Protein AF-A0A1V5QD55-F1 (afdb_monomer_lite)

Sequence (66 aa):
MRRWYFFFRIGGYAGGLLGLLLFIAGRRMAGAPPALAAAGGLLIIAGFISFFCSYALYMLARLRRR

pLDDT: mean 80.73, std 6.16, range [55.72, 89.56]

Foldseek 3Di:
DVVLLVCLQVQLVVLLVQLCVQLVCQVPDDPRDVVSNVSSVVSNVSSVVSVVVSVVVVVVVVVVVD

Structure (mmCIF, N/CA/C/O backbone):
data_AF-A0A1V5QD55-F1
#
_entry.id   AF-A0A1V5QD55-F1
#
loop_
_atom_site.group_PDB
_atom_site.id
_atom_site.type_symbol
_atom_site.label_atom_id
_atom_site.label_alt_id
_atom_site.label_comp_id
_atom_site.label_asym_id
_atom_site.label_entity_id
_atom_site.label_seq_id
_atom_site.pdbx_PDB_ins_code
_atom_site.Cartn_x
_atom_site.Cartn_y
_atom_site.Cartn_z
_atom_site.occupancy
_atom_site.B_iso_or_equiv
_atom_site.auth_seq_id
_atom_site.auth_comp_id
_atom_site.auth_asym_id
_atom_site.auth_atom_id
_atom_site.pdbx_PDB_model_num
ATOM 1 N N . MET A 1 1 ? -13.438 7.069 15.230 1.00 61.06 1 MET A N 1
ATOM 2 C CA . MET A 1 1 ? -12.697 5.790 15.085 1.00 61.06 1 MET A CA 1
ATOM 3 C C . MET A 1 1 ? -13.140 4.958 13.881 1.00 61.06 1 MET A C 1
ATOM 5 O O . MET A 1 1 ? -12.284 4.631 13.076 1.00 61.06 1 MET A O 1
ATOM 9 N N . ARG A 1 2 ? -14.439 4.653 13.699 1.00 71.88 2 ARG A N 1
ATOM 10 C CA . ARG A 1 2 ? -14.918 3.796 12.587 1.00 71.88 2 ARG A CA 1
ATOM 11 C C . ARG A 1 2 ? -14.545 4.303 11.181 1.00 71.88 2 ARG A C 1
ATOM 13 O O . ARG A 1 2 ? -14.063 3.516 10.380 1.00 71.88 2 ARG A O 1
ATOM 20 N N . ARG A 1 3 ? -14.712 5.607 10.911 1.00 77.25 3 ARG A N 1
ATOM 21 C CA . ARG A 1 3 ? -14.357 6.225 9.614 1.00 77.25 3 ARG A CA 1
ATOM 22 C C . ARG A 1 3 ? -12.854 6.146 9.320 1.00 77.25 3 ARG A C 1
ATOM 24 O O . ARG A 1 3 ? -12.476 5.626 8.285 1.00 77.25 3 ARG A O 1
ATOM 31 N N . TRP A 1 4 ? -12.008 6.572 10.260 1.00 74.88 4 TRP A N 1
ATOM 32 C CA . TRP A 1 4 ? -10.546 6.496 10.126 1.00 74.88 4 TRP A CA 1
ATOM 33 C C . TRP A 1 4 ? -10.050 5.062 9.907 1.00 74.88 4 TRP A C 1
ATOM 35 O O . TRP A 1 4 ? -9.282 4.814 8.986 1.00 74.88 4 TRP A O 1
ATOM 45 N N . TYR A 1 5 ? -10.559 4.100 10.684 1.00 75.62 5 TYR A N 1
ATOM 46 C CA . TYR A 1 5 ? -10.242 2.681 10.499 1.00 75.62 5 TYR A CA 1
ATOM 47 C C . TYR A 1 5 ? -10.606 2.184 9.091 1.00 75.62 5 TYR A C 1
ATOM 49 O O . TYR A 1 5 ? -9.828 1.462 8.476 1.00 75.62 5 TYR A O 1
ATOM 57 N N . PHE A 1 6 ? -11.764 2.599 8.567 1.00 79.19 6 PHE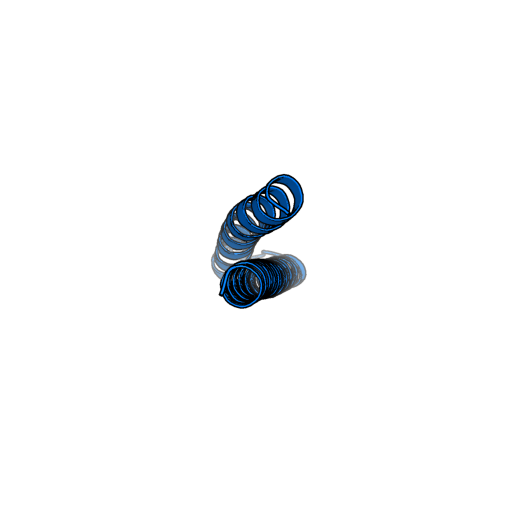 A N 1
ATOM 58 C CA . PHE A 1 6 ? -12.223 2.234 7.228 1.00 79.19 6 PHE A CA 1
ATOM 59 C C . PHE A 1 6 ? -11.333 2.822 6.125 1.00 79.19 6 PHE A C 1
ATOM 61 O O . PHE A 1 6 ? -10.935 2.087 5.225 1.00 79.19 6 PHE A O 1
ATOM 68 N N . PHE A 1 7 ? -10.950 4.100 6.234 1.00 80.19 7 PHE A N 1
ATOM 69 C CA . PHE A 1 7 ? -10.036 4.743 5.283 1.00 80.19 7 PHE A CA 1
ATOM 70 C C . PHE A 1 7 ? -8.659 4.072 5.251 1.00 80.19 7 PHE A C 1
ATOM 72 O O . PHE A 1 7 ? -8.194 3.723 4.171 1.00 80.19 7 PHE A O 1
ATOM 79 N N . PHE A 1 8 ? -8.037 3.811 6.408 1.00 78.75 8 PHE A N 1
ATOM 80 C CA . PHE A 1 8 ? -6.743 3.113 6.457 1.00 78.75 8 PHE A CA 1
ATOM 81 C C . PHE A 1 8 ? -6.824 1.691 5.906 1.00 78.75 8 PHE A C 1
ATOM 83 O O . PHE A 1 8 ? -5.898 1.221 5.252 1.00 78.75 8 PHE A O 1
ATOM 90 N N . ARG A 1 9 ? -7.942 1.004 6.147 1.00 79.00 9 ARG A N 1
ATOM 91 C CA . ARG A 1 9 ? -8.131 -0.370 5.688 1.00 79.00 9 ARG A CA 1
ATOM 92 C C . ARG A 1 9 ? -8.312 -0.437 4.172 1.00 79.00 9 ARG A C 1
ATOM 94 O O . ARG A 1 9 ? -7.631 -1.220 3.523 1.00 79.00 9 ARG A O 1
ATOM 101 N N . ILE A 1 10 ? -9.180 0.401 3.603 1.00 84.56 10 ILE A N 1
ATOM 102 C CA . ILE A 1 10 ? -9.378 0.465 2.147 1.00 84.56 10 ILE A CA 1
ATOM 103 C C . ILE A 1 10 ? -8.131 0.998 1.446 1.00 84.56 10 ILE A C 1
ATOM 105 O O . ILE A 1 10 ? -7.702 0.400 0.465 1.00 84.56 10 ILE A O 1
ATOM 109 N N . GLY A 1 11 ? -7.523 2.068 1.964 1.00 80.94 11 GLY A N 1
ATOM 110 C CA . GLY A 1 11 ? -6.286 2.625 1.419 1.00 80.94 11 GLY A CA 1
ATOM 111 C C . GLY A 1 11 ? -5.141 1.613 1.439 1.00 80.94 11 GLY A C 1
ATOM 112 O O . GLY A 1 11 ? -4.439 1.469 0.444 1.00 80.94 11 GLY A O 1
ATOM 113 N N . GLY A 1 12 ? -5.012 0.840 2.523 1.00 79.56 12 GLY A N 1
ATOM 114 C CA . GLY A 1 12 ? -4.034 -0.240 2.631 1.00 79.56 12 GLY A CA 1
ATOM 115 C C . GLY A 1 12 ? -4.263 -1.366 1.621 1.00 79.56 12 GLY A C 1
ATOM 116 O O . GLY A 1 12 ? -3.315 -1.789 0.963 1.00 79.56 12 GLY A O 1
ATOM 117 N N . TYR A 1 13 ? -5.509 -1.821 1.441 1.00 81.00 13 TYR A N 1
ATOM 118 C CA . TYR A 1 13 ? -5.836 -2.851 0.447 1.00 81.00 13 TYR A CA 1
ATOM 119 C C . TYR A 1 13 ? -5.629 -2.369 -0.991 1.00 81.00 13 TYR A C 1
ATOM 121 O O . TYR A 1 13 ? -4.981 -3.059 -1.775 1.00 81.00 13 TYR A O 1
ATOM 129 N N . ALA A 1 14 ? -6.156 -1.192 -1.335 1.00 85.56 14 ALA A N 1
ATOM 130 C CA . ALA A 1 14 ? -6.042 -0.634 -2.678 1.00 85.56 14 ALA A CA 1
ATOM 131 C C . ALA A 1 14 ? -4.581 -0.307 -3.022 1.00 85.56 14 ALA A C 1
ATOM 133 O O . ALA A 1 14 ? -4.110 -0.672 -4.096 1.00 85.56 14 ALA A O 1
ATOM 134 N N . GLY A 1 15 ? -3.848 0.310 -2.090 1.00 84.56 15 GLY A N 1
ATOM 135 C CA . GLY A 1 15 ? -2.429 0.628 -2.244 1.00 84.56 15 GLY A CA 1
ATOM 136 C C . GLY A 1 15 ? -1.549 -0.618 -2.320 1.00 84.56 15 GLY A C 1
ATOM 137 O O . GLY A 1 15 ? -0.687 -0.698 -3.188 1.00 84.56 15 GLY A O 1
ATOM 138 N N . GLY A 1 16 ? -1.810 -1.627 -1.483 1.00 80.38 16 GLY A N 1
ATOM 139 C CA . GLY A 1 16 ? -1.098 -2.904 -1.531 1.00 80.38 16 GLY A CA 1
ATOM 140 C C . GLY A 1 16 ? -1.330 -3.661 -2.840 1.00 80.38 16 GLY A C 1
ATOM 141 O O . GLY A 1 16 ? -0.374 -4.149 -3.439 1.00 80.38 16 GLY A O 1
ATOM 142 N N . LEU A 1 17 ? -2.577 -3.709 -3.326 1.00 85.50 17 LEU A N 1
ATOM 143 C CA . LEU A 1 17 ? -2.917 -4.346 -4.602 1.00 85.50 17 LEU A CA 1
ATOM 144 C C . LEU A 1 17 ? -2.267 -3.616 -5.785 1.00 85.50 17 LEU A C 1
ATOM 146 O O . LEU A 1 17 ? -1.609 -4.250 -6.606 1.00 85.50 17 LEU A O 1
ATOM 150 N N . LEU A 1 18 ? -2.407 -2.288 -5.852 1.00 85.44 18 LEU A N 1
ATOM 151 C CA . LEU A 1 18 ? -1.784 -1.472 -6.899 1.00 85.44 18 LEU A CA 1
ATOM 152 C C . LEU A 1 18 ? -0.258 -1.572 -6.864 1.00 85.44 18 LEU A C 1
ATOM 154 O O . LEU A 1 18 ? 0.367 -1.728 -7.910 1.00 85.44 18 LEU A O 1
ATOM 158 N N . GLY A 1 19 ? 0.338 -1.537 -5.672 1.00 82.62 19 GLY A N 1
ATOM 159 C CA . GLY A 1 19 ? 1.775 -1.690 -5.486 1.00 82.62 19 GLY A CA 1
ATOM 160 C C . GLY A 1 19 ? 2.285 -3.048 -5.959 1.00 82.62 19 GLY A C 1
ATOM 161 O O . GLY A 1 19 ? 3.281 -3.108 -6.676 1.00 82.62 19 GLY A O 1
ATOM 162 N N . LEU A 1 20 ? 1.570 -4.132 -5.639 1.00 83.62 20 LEU A N 1
ATOM 163 C CA . LEU A 1 20 ? 1.897 -5.480 -6.106 1.00 83.62 20 LEU A CA 1
ATOM 164 C C . LEU A 1 20 ? 1.822 -5.583 -7.633 1.00 83.62 20 LEU A C 1
ATOM 166 O O . LEU A 1 20 ? 2.746 -6.102 -8.257 1.00 83.62 20 LEU A O 1
ATOM 170 N N . LEU A 1 21 ? 0.749 -5.064 -8.236 1.00 86.12 21 LEU A N 1
ATOM 171 C CA . LEU A 1 21 ? 0.572 -5.071 -9.689 1.00 86.12 21 LEU A CA 1
ATOM 172 C C . LEU A 1 21 ? 1.686 -4.287 -10.392 1.00 86.12 21 LEU A C 1
ATOM 174 O O . LEU A 1 21 ? 2.289 -4.805 -11.330 1.00 86.12 21 LEU A O 1
ATOM 178 N N . LEU A 1 22 ? 2.014 -3.087 -9.905 1.00 84.06 22 LEU A N 1
ATOM 179 C CA . LEU A 1 22 ? 3.109 -2.265 -10.432 1.00 84.06 22 LEU A CA 1
ATOM 180 C C . LEU A 1 22 ? 4.472 -2.937 -10.247 1.00 84.06 22 LEU A C 1
ATOM 182 O O . LEU A 1 22 ? 5.284 -2.947 -11.169 1.00 84.06 22 LEU A O 1
ATOM 186 N N . PHE A 1 23 ? 4.720 -3.549 -9.089 1.00 83.06 23 PHE A N 1
ATOM 187 C CA . PHE A 1 23 ? 5.972 -4.250 -8.818 1.00 83.06 23 PHE A CA 1
ATOM 188 C C . PHE A 1 23 ? 6.160 -5.450 -9.755 1.00 83.06 23 PHE A C 1
ATOM 190 O O . PHE A 1 23 ? 7.224 -5.612 -10.352 1.00 83.06 23 PHE A O 1
ATOM 197 N N . ILE A 1 24 ? 5.118 -6.268 -9.936 1.00 85.69 24 ILE A N 1
ATOM 198 C CA . ILE A 1 24 ? 5.150 -7.421 -10.846 1.00 85.69 24 ILE A CA 1
ATOM 199 C C . ILE A 1 24 ? 5.292 -6.956 -12.298 1.00 85.69 24 ILE A C 1
ATOM 201 O O . ILE A 1 24 ? 6.121 -7.506 -13.022 1.00 85.69 24 ILE A O 1
ATOM 205 N N . ALA A 1 25 ? 4.534 -5.939 -12.719 1.00 84.50 25 ALA A N 1
ATOM 206 C CA 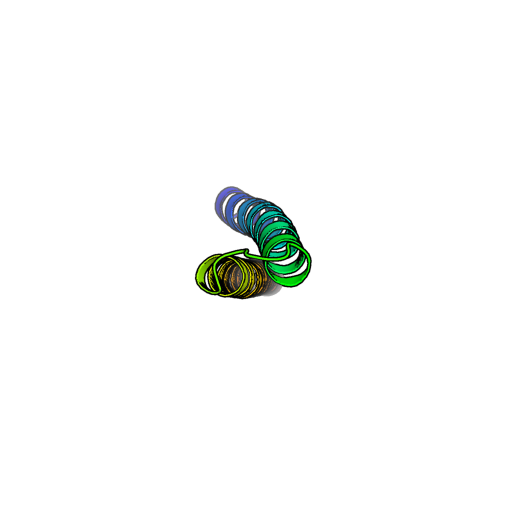. ALA A 1 25 ? 4.609 -5.388 -14.071 1.00 84.50 25 ALA A CA 1
ATOM 207 C C . ALA A 1 25 ? 6.012 -4.841 -14.373 1.00 84.50 25 ALA A C 1
ATOM 209 O O . ALA A 1 25 ? 6.619 -5.224 -15.371 1.00 84.50 25 ALA A O 1
ATOM 210 N N . GLY A 1 26 ? 6.578 -4.044 -13.461 1.00 80.56 26 GLY A N 1
ATOM 211 C CA . GLY A 1 26 ? 7.930 -3.500 -13.591 1.00 80.56 26 GLY A CA 1
ATOM 212 C C . GLY A 1 26 ? 9.029 -4.566 -13.581 1.00 80.56 26 GLY A C 1
ATOM 213 O O . GLY A 1 26 ? 10.087 -4.356 -14.162 1.00 80.56 26 GLY A O 1
ATOM 214 N N . ARG A 1 27 ? 8.790 -5.727 -12.957 1.00 80.31 27 ARG A N 1
ATOM 215 C CA . ARG A 1 27 ? 9.732 -6.860 -12.953 1.00 80.31 27 ARG A CA 1
ATOM 216 C C . ARG A 1 27 ? 9.601 -7.775 -14.171 1.00 80.31 27 ARG A C 1
ATOM 218 O O . ARG A 1 27 ? 10.572 -8.451 -14.496 1.00 80.31 27 ARG A O 1
ATOM 225 N N . ARG A 1 28 ? 8.420 -7.858 -14.794 1.00 80.81 28 ARG A N 1
ATOM 226 C CA . ARG A 1 28 ? 8.134 -8.813 -15.882 1.00 80.81 28 ARG A CA 1
ATOM 227 C C . ARG A 1 28 ? 8.121 -8.203 -17.280 1.00 80.81 28 ARG A C 1
ATOM 229 O O . ARG A 1 28 ? 8.253 -8.950 -18.243 1.00 80.81 28 ARG A O 1
ATOM 236 N N . MET A 1 29 ? 7.972 -6.889 -17.417 1.00 78.44 29 MET A N 1
ATOM 237 C CA . MET A 1 29 ? 8.028 -6.230 -18.722 1.00 78.44 29 MET A CA 1
ATOM 238 C C . MET A 1 29 ? 9.481 -5.985 -19.141 1.00 78.44 29 MET A C 1
ATOM 240 O O . MET A 1 29 ? 10.214 -5.240 -18.490 1.00 78.44 29 MET A O 1
ATOM 244 N N . ALA A 1 30 ? 9.894 -6.589 -20.257 1.00 60.84 30 ALA A N 1
ATOM 245 C CA . ALA A 1 30 ? 11.160 -6.264 -20.902 1.00 60.84 30 ALA A CA 1
ATOM 246 C C . ALA A 1 30 ? 11.137 -4.790 -21.349 1.00 60.84 30 ALA A C 1
ATOM 248 O O . ALA A 1 30 ? 10.252 -4.383 -22.096 1.00 60.84 30 ALA A O 1
ATOM 249 N N . GLY A 1 31 ? 12.081 -3.985 -20.852 1.00 71.19 31 GLY A N 1
ATOM 250 C CA . GLY A 1 31 ? 12.160 -2.547 -21.139 1.00 71.19 31 GLY A CA 1
ATOM 251 C C . GLY A 1 31 ? 11.357 -1.637 -20.202 1.00 71.19 31 GLY A C 1
ATOM 252 O O . GLY A 1 31 ? 11.321 -0.429 -20.430 1.00 71.19 31 GLY A O 1
ATOM 253 N N . ALA A 1 32 ? 10.732 -2.163 -19.141 1.00 73.25 32 ALA A N 1
ATOM 254 C CA . ALA A 1 32 ? 10.072 -1.306 -18.159 1.00 73.25 32 ALA A CA 1
ATOM 255 C C . ALA A 1 32 ? 11.084 -0.446 -17.377 1.00 73.25 32 ALA A C 1
ATOM 257 O O . ALA A 1 32 ? 12.135 -0.945 -16.964 1.00 73.25 32 ALA A O 1
ATOM 258 N N . PRO A 1 33 ? 10.765 0.837 -17.122 1.00 79.75 33 PRO A N 1
ATOM 259 C CA . PRO A 1 33 ? 11.644 1.707 -16.362 1.00 79.75 33 PRO A CA 1
ATOM 260 C C . PRO A 1 33 ? 11.787 1.188 -14.920 1.00 79.75 33 PRO A C 1
ATOM 262 O O . PRO A 1 33 ? 10.777 0.878 -14.280 1.00 79.75 33 PRO A O 1
ATOM 265 N N . PRO A 1 34 ? 13.008 1.146 -14.352 1.00 80.06 34 PRO A N 1
ATOM 266 C CA . PRO A 1 34 ? 13.251 0.635 -12.997 1.00 80.06 34 PRO A CA 1
ATOM 267 C C . PRO A 1 34 ? 12.476 1.408 -11.916 1.00 80.06 34 PRO A C 1
ATOM 269 O O . PRO A 1 34 ? 12.129 0.854 -10.872 1.00 80.06 34 PRO A O 1
ATOM 272 N N . ALA A 1 35 ? 12.124 2.666 -12.200 1.00 83.06 35 ALA A N 1
ATOM 273 C CA . ALA A 1 35 ? 11.258 3.491 -11.365 1.00 83.06 35 ALA A CA 1
ATOM 274 C C . ALA A 1 35 ? 9.868 2.870 -11.126 1.00 83.06 35 ALA A C 1
ATOM 276 O O . ALA A 1 35 ? 9.279 3.087 -10.072 1.00 83.06 35 ALA A O 1
ATOM 277 N N . LEU A 1 36 ? 9.348 2.069 -12.062 1.00 81.12 36 LEU A N 1
ATOM 278 C CA . LEU A 1 36 ? 8.013 1.473 -11.973 1.00 81.12 36 LEU A CA 1
ATOM 279 C C . LEU A 1 36 ? 7.967 0.338 -10.940 1.00 81.12 36 LEU A C 1
ATOM 281 O O . LEU A 1 36 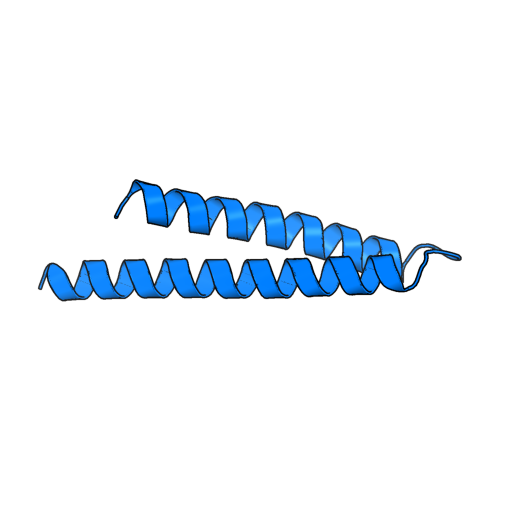? 7.047 0.271 -10.124 1.00 81.12 36 LEU A O 1
ATOM 285 N N . ALA A 1 37 ? 9.013 -0.493 -10.900 1.00 81.69 37 ALA A N 1
ATOM 286 C CA . ALA A 1 37 ? 9.180 -1.497 -9.853 1.00 81.69 37 ALA A CA 1
ATOM 287 C C . ALA A 1 37 ? 9.419 -0.840 -8.480 1.00 81.69 37 ALA A C 1
ATOM 289 O O . ALA A 1 37 ? 8.827 -1.262 -7.489 1.00 81.69 37 ALA A O 1
ATOM 290 N N . ALA A 1 38 ? 10.226 0.226 -8.417 1.00 84.88 38 ALA A N 1
ATOM 291 C CA . ALA A 1 38 ? 10.458 0.969 -7.176 1.00 84.88 38 ALA A CA 1
ATOM 292 C C . ALA A 1 38 ? 9.170 1.618 -6.634 1.00 84.88 38 ALA A C 1
ATOM 294 O O . ALA A 1 38 ? 8.868 1.486 -5.448 1.00 84.88 38 ALA A O 1
ATOM 295 N N . ALA A 1 39 ? 8.369 2.247 -7.501 1.00 84.75 39 ALA A N 1
ATOM 296 C CA . ALA A 1 39 ? 7.075 2.824 -7.140 1.00 84.75 39 ALA A CA 1
ATOM 297 C C . ALA A 1 39 ? 6.094 1.757 -6.629 1.00 84.75 39 ALA A C 1
ATOM 299 O O . ALA A 1 39 ? 5.429 1.967 -5.613 1.00 84.75 39 ALA A O 1
ATOM 300 N N . GLY A 1 40 ? 6.055 0.588 -7.279 1.00 83.12 40 GLY A N 1
ATOM 301 C CA . GLY A 1 40 ? 5.284 -0.560 -6.802 1.00 83.12 40 GLY A CA 1
ATOM 302 C C . GLY A 1 40 ? 5.721 -1.023 -5.409 1.00 83.12 40 GLY A C 1
ATOM 303 O O . GLY A 1 40 ? 4.887 -1.195 -4.522 1.00 83.12 40 GLY A O 1
ATOM 304 N N . GLY A 1 41 ? 7.032 -1.131 -5.178 1.00 82.12 41 GLY A N 1
ATOM 305 C CA . GLY A 1 41 ? 7.602 -1.460 -3.868 1.00 82.12 41 GLY A CA 1
ATOM 306 C C . GLY A 1 41 ? 7.222 -0.457 -2.773 1.00 82.12 41 GLY A C 1
ATOM 307 O O . GLY A 1 41 ? 6.795 -0.858 -1.690 1.00 82.12 41 GLY A O 1
ATOM 308 N N . LEU A 1 42 ? 7.300 0.846 -3.060 1.00 89.56 42 LEU A N 1
ATOM 309 C CA . LEU A 1 42 ? 6.905 1.903 -2.121 1.00 89.56 42 LEU A CA 1
ATOM 310 C C . LEU A 1 42 ? 5.411 1.845 -1.775 1.00 89.56 42 LEU A C 1
ATOM 312 O O . LEU A 1 42 ? 5.047 1.999 -0.609 1.00 89.56 42 LEU A O 1
ATOM 316 N N . LEU A 1 43 ? 4.550 1.569 -2.756 1.00 82.31 43 LEU A N 1
ATOM 317 C CA . LEU A 1 43 ? 3.113 1.384 -2.537 1.00 82.31 43 LEU A CA 1
ATOM 318 C C . LEU A 1 43 ? 2.808 0.155 -1.669 1.00 82.31 43 LEU A C 1
ATOM 320 O O . LEU A 1 43 ? 1.933 0.228 -0.807 1.00 82.31 43 LEU A O 1
ATOM 324 N N . ILE A 1 44 ? 3.555 -0.942 -1.834 1.00 84.75 44 ILE A N 1
ATOM 325 C CA . ILE A 1 44 ? 3.443 -2.124 -0.963 1.00 84.75 44 ILE A CA 1
ATOM 326 C C . ILE A 1 44 ? 3.813 -1.758 0.477 1.00 84.75 44 ILE A C 1
ATOM 328 O O . ILE A 1 44 ? 3.058 -2.073 1.397 1.00 84.75 44 ILE A O 1
ATOM 332 N N . ILE A 1 45 ? 4.934 -1.056 0.681 1.00 87.62 45 ILE A N 1
ATOM 333 C CA . ILE A 1 45 ? 5.373 -0.611 2.013 1.00 87.62 45 ILE A CA 1
ATOM 334 C C . ILE A 1 45 ? 4.315 0.302 2.647 1.00 87.62 45 ILE A C 1
ATOM 336 O O . ILE A 1 45 ? 3.910 0.079 3.788 1.00 87.62 45 ILE A O 1
ATOM 340 N N . ALA A 1 46 ? 3.805 1.286 1.902 1.00 82.44 46 ALA A N 1
ATOM 341 C CA . ALA A 1 46 ? 2.748 2.183 2.369 1.00 82.44 46 ALA A CA 1
ATOM 342 C C . ALA A 1 46 ? 1.447 1.430 2.714 1.00 82.44 46 ALA A C 1
ATOM 344 O O . ALA A 1 46 ? 0.789 1.738 3.715 1.00 82.44 46 ALA A O 1
ATOM 345 N N . GLY A 1 47 ? 1.095 0.409 1.926 1.00 79.38 47 GLY A N 1
ATOM 346 C CA . GLY A 1 47 ? -0.027 -0.487 2.202 1.00 79.38 47 GLY A CA 1
ATOM 347 C C . GLY A 1 47 ? 0.163 -1.273 3.500 1.00 79.38 47 GLY A C 1
ATOM 348 O O . GLY A 1 47 ? -0.758 -1.350 4.316 1.00 79.38 47 GLY A O 1
ATOM 349 N N . PHE A 1 48 ? 1.376 -1.776 3.740 1.00 84.50 48 PHE A N 1
ATOM 350 C CA . PHE A 1 48 ? 1.733 -2.503 4.959 1.00 84.50 48 PHE A CA 1
ATOM 351 C C . 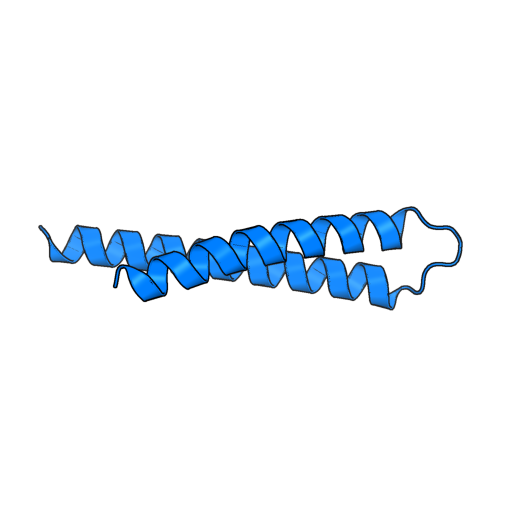PHE A 1 48 ? 1.662 -1.609 6.204 1.00 84.50 48 PHE A C 1
ATOM 353 O O . PHE A 1 48 ? 1.054 -1.988 7.207 1.00 84.50 48 PHE A O 1
ATOM 360 N N . ILE A 1 49 ? 2.197 -0.386 6.119 1.00 86.94 49 ILE A N 1
ATOM 361 C CA . ILE A 1 49 ? 2.104 0.625 7.184 1.00 86.94 49 ILE A CA 1
ATOM 362 C C . ILE A 1 49 ? 0.635 0.943 7.485 1.00 86.94 49 ILE A C 1
ATOM 364 O O . ILE A 1 49 ? 0.226 0.943 8.644 1.00 86.94 49 ILE A O 1
ATOM 368 N N . SER A 1 50 ? -0.186 1.143 6.451 1.00 82.56 50 SER A N 1
ATOM 369 C CA . SER A 1 50 ? -1.621 1.418 6.614 1.00 82.56 50 SER A CA 1
ATOM 370 C C . SER A 1 50 ? -2.354 0.269 7.315 1.00 82.56 50 SER A C 1
ATOM 372 O O . SER A 1 50 ? -3.204 0.502 8.179 1.00 82.56 50 SER A O 1
ATOM 374 N N . PHE A 1 51 ? -1.989 -0.976 7.000 1.00 79.50 51 PHE A N 1
ATOM 375 C CA . PHE A 1 51 ? -2.504 -2.166 7.674 1.00 79.50 51 PHE A CA 1
ATOM 376 C C . PHE A 1 51 ? -2.113 -2.208 9.152 1.00 79.50 51 PHE A C 1
ATOM 378 O O . PHE A 1 51 ? -2.963 -2.446 10.014 1.00 79.50 51 PHE A O 1
ATOM 385 N N . PHE A 1 52 ? -0.846 -1.920 9.449 1.00 84.31 52 PHE A N 1
ATOM 386 C CA . PHE A 1 52 ? -0.332 -1.873 10.812 1.00 84.31 52 PHE A CA 1
ATOM 387 C C . PHE A 1 52 ? -1.022 -0.776 11.637 1.00 84.31 52 PHE A C 1
ATOM 389 O O . PHE A 1 52 ? -1.488 -1.032 12.747 1.00 84.31 52 PHE A O 1
ATOM 396 N N . CYS A 1 53 ? -1.200 0.421 11.069 1.00 83.62 53 CYS A N 1
ATOM 397 C CA . CYS A 1 53 ? -1.958 1.509 11.692 1.00 83.62 53 CYS A CA 1
ATOM 398 C C . CYS A 1 53 ? -3.418 1.118 11.952 1.00 83.62 53 CYS A C 1
ATOM 400 O O . CYS A 1 53 ? -3.953 1.396 13.027 1.00 83.62 53 CYS A O 1
ATOM 402 N N . SER A 1 54 ? -4.068 0.440 11.000 1.00 78.88 54 SER A N 1
ATOM 403 C CA . SER A 1 54 ? -5.424 -0.084 11.185 1.00 78.88 54 SER A CA 1
ATOM 404 C C . SER A 1 54 ? -5.473 -1.061 12.367 1.00 78.88 54 SER A C 1
ATOM 406 O O . SER A 1 54 ? -6.328 -0.933 13.247 1.00 78.88 54 SER A O 1
ATOM 408 N N . TYR A 1 55 ? -4.511 -1.982 12.455 1.00 81.81 55 TYR A N 1
ATOM 409 C CA . TYR A 1 55 ? -4.414 -2.940 13.555 1.00 81.81 55 TYR A CA 1
ATOM 410 C C . TYR A 1 55 ? -4.179 -2.261 14.913 1.00 81.81 55 TYR A C 1
ATOM 412 O O . TYR A 1 55 ? -4.897 -2.544 15.873 1.00 81.81 55 TYR A O 1
ATOM 420 N N . ALA A 1 56 ? -3.260 -1.296 14.988 1.00 86.50 56 ALA A N 1
ATOM 421 C CA . ALA A 1 56 ? -3.008 -0.513 16.197 1.00 86.50 56 ALA A CA 1
ATOM 422 C C . ALA A 1 56 ? -4.264 0.247 16.663 1.00 86.50 56 ALA A C 1
ATOM 424 O O . ALA A 1 56 ? -4.615 0.205 17.844 1.00 86.50 56 ALA A O 1
ATOM 425 N N . LEU A 1 57 ? -5.000 0.873 15.735 1.00 83.62 57 LEU A N 1
ATOM 426 C CA . LEU A 1 57 ? -6.274 1.539 16.029 1.00 83.62 57 LEU A CA 1
ATOM 427 C C . LEU A 1 57 ? -7.330 0.565 16.566 1.00 83.62 57 LEU A C 1
ATOM 429 O O . LEU A 1 57 ? -8.078 0.913 17.482 1.00 83.62 57 LEU A O 1
ATOM 433 N N . TYR A 1 58 ? -7.398 -0.651 16.019 1.00 83.12 58 TYR A N 1
ATOM 434 C CA . TYR A 1 58 ? -8.283 -1.699 16.528 1.00 83.12 58 TYR A CA 1
ATOM 435 C C . TYR A 1 58 ? -7.901 -2.120 17.952 1.00 83.12 58 TYR A C 1
ATOM 437 O O . TYR A 1 58 ? -8.769 -2.229 18.819 1.00 83.12 58 TYR A O 1
ATOM 445 N N . MET A 1 59 ? -6.607 -2.301 18.212 1.00 85.81 59 MET A N 1
ATOM 446 C CA . MET A 1 59 ? -6.079 -2.731 19.506 1.00 85.81 59 MET A CA 1
ATOM 447 C C . MET A 1 59 ? -6.328 -1.675 20.593 1.00 85.81 59 MET A C 1
ATOM 449 O O . MET A 1 59 ? -6.865 -2.001 21.650 1.00 85.81 59 MET A O 1
ATOM 453 N N . LEU A 1 60 ? -6.076 -0.397 20.288 1.00 86.31 60 LEU A N 1
ATOM 454 C CA . LEU A 1 60 ? -6.421 0.747 21.144 1.00 86.31 60 LEU A CA 1
ATOM 455 C C . LEU A 1 60 ? -7.926 0.821 21.429 1.00 86.31 60 LEU A C 1
ATOM 457 O O . LEU A 1 60 ? -8.339 1.002 22.573 1.00 86.31 60 LEU A O 1
ATOM 461 N N . ALA A 1 61 ? -8.764 0.644 20.403 1.00 82.50 61 ALA A N 1
ATOM 462 C CA . ALA A 1 61 ? -10.215 0.650 20.570 1.00 82.5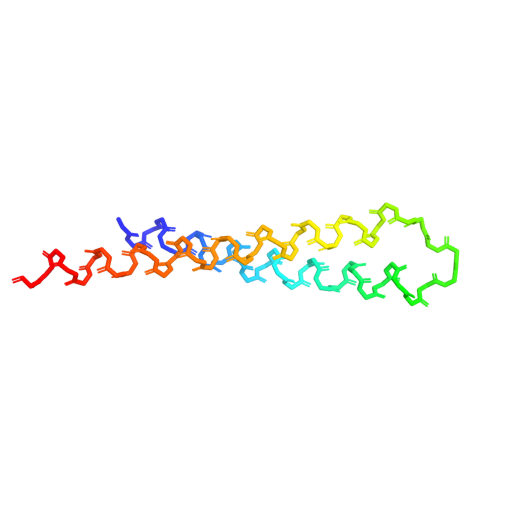0 61 ALA A CA 1
ATOM 463 C C . ALA A 1 61 ? -10.729 -0.534 21.406 1.00 82.50 61 ALA A C 1
ATOM 465 O O . ALA A 1 61 ? -11.788 -0.415 22.024 1.00 82.50 61 ALA A O 1
ATOM 466 N N . ARG A 1 62 ? -10.015 -1.667 21.417 1.00 83.88 62 ARG A N 1
ATOM 467 C CA . ARG A 1 62 ? -10.321 -2.832 22.258 1.00 83.88 62 ARG A CA 1
ATOM 468 C C . ARG A 1 62 ? -9.896 -2.608 23.708 1.00 83.88 62 ARG A C 1
ATOM 470 O O . ARG A 1 62 ? -10.680 -2.907 24.600 1.00 83.88 62 ARG A O 1
ATOM 477 N N . LEU A 1 63 ? -8.699 -2.064 23.928 1.00 85.12 63 LEU A N 1
ATOM 478 C CA . LEU A 1 63 ? -8.182 -1.714 25.257 1.00 85.12 63 LEU A CA 1
ATOM 479 C C . LEU A 1 63 ? -9.050 -0.662 25.949 1.00 85.12 63 LEU A C 1
ATOM 481 O O . LEU A 1 63 ? -9.353 -0.825 27.116 1.00 85.12 63 LEU A O 1
ATOM 485 N N . ARG A 1 64 ? -9.533 0.352 25.220 1.00 78.56 64 ARG A N 1
ATOM 486 C CA . ARG A 1 64 ? -10.408 1.403 25.774 1.00 78.56 64 ARG A CA 1
ATOM 487 C C . ARG A 1 64 ? -11.838 0.945 26.103 1.00 78.56 64 ARG A C 1
ATOM 489 O O . ARG A 1 64 ? -12.613 1.734 26.629 1.00 78.56 64 ARG A O 1
ATOM 496 N N . ARG A 1 65 ? -12.236 -0.260 25.680 1.00 67.81 65 ARG A N 1
ATOM 497 C CA . ARG A 1 65 ? -13.552 -0.852 25.994 1.00 67.81 65 ARG A CA 1
ATOM 498 C C . ARG A 1 65 ? -13.494 -1.886 27.122 1.00 67.81 65 ARG A C 1
ATOM 500 O O . ARG A 1 65 ? -14.549 -2.387 27.495 1.00 67.81 65 ARG A O 1
ATOM 507 N N . ARG A 1 66 ? -12.297 -2.243 27.589 1.00 55.72 66 ARG A N 1
ATOM 508 C CA . ARG A 1 66 ? -12.096 -2.959 28.851 1.00 55.72 66 ARG A CA 1
ATOM 509 C C .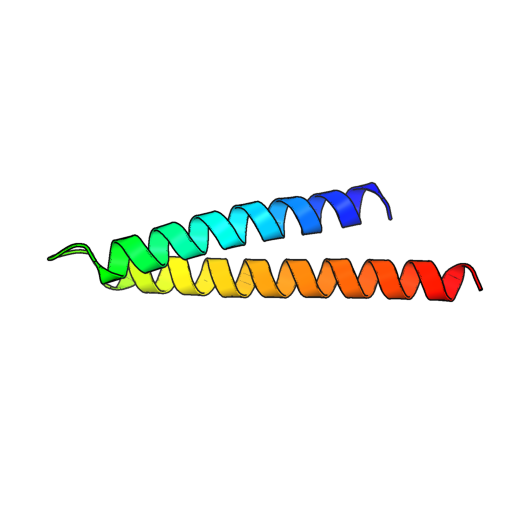 ARG A 1 66 ? -11.914 -1.941 29.963 1.00 55.72 66 ARG A C 1
ATOM 511 O O . ARG A 1 66 ? -12.303 -2.293 31.090 1.00 55.72 66 ARG A O 1
#

Radius of gyration: 15.28 Å; chains: 1; bounding box: 28×15×50 Å

Secondary structure (DSSP, 8-state):
-HHHHHHHHHHHHHHHHHHHHHHHHHHHSTT--HHHHHHHHHHHHHHHHHHHHHHHHHHHHHHTT-